Protein AF-A0A5N6K8Y6-F1 (afdb_monomer)

Nearest PDB structures (foldseek):
  5wkq-assembly1_A  TM=8.681E-01  e=1.333E+00  Shigella flexneri
  5c22-assembly4_D  TM=5.309E-01  e=1.798E-01  Escherichia coli
  5c22-assembly3_C  TM=5.153E-01  e=1.908E-01  Escherichia coli
  5nen-assembly1_B  TM=4.159E-01  e=8.827E-01  Serratia marcescens

Foldseek 3Di:
DDDDDDDDPDDDPVPDDPDPPDPDPPPPPPPPPDDADPLRVVLVVLVVVLVVLVVVLVVLVVVLVVLVVQLVVLVVCCVVPHLDDPVSVVSVVSNVVSVVVNVVSVVVNVVSVVVNVVSVVVSVVSVVVCVVVVNDDPPPPDPPDDDPPPPPPPPCVVVDDPPDDDD

Solvent-accessible surface area (backbone atoms only — not comparable to full-atom values): 10412 Å² total; per-residue (Å²): 140,80,82,79,81,83,82,78,89,71,77,56,82,87,70,59,74,77,61,91,85,58,77,77,80,75,72,73,83,74,84,72,84,71,78,75,52,74,70,55,50,51,49,51,49,45,52,51,51,47,55,50,48,54,54,50,49,54,54,47,53,55,52,46,53,54,48,52,53,52,33,52,52,38,48,51,53,34,68,77,70,37,54,65,69,74,68,13,45,51,41,51,50,51,34,57,52,42,54,52,50,48,53,52,48,52,52,52,52,52,52,52,51,52,52,46,51,57,43,48,55,51,44,52,55,48,49,55,52,33,40,78,68,69,75,44,75,86,70,75,89,55,92,66,72,75,76,75,70,74,78,77,69,69,61,60,88,80,68,67,73,101,77,83,86,79,130

Mean predicted aligned error: 16.59 Å

Secondary structure (DSSP, 8-state):
--PPP----PPPGGG-PPPTTSPP---------PPPPHHHHHHHHHHHHHHHHHHHHHHHHHHHHHHHHHHHHHHHHHHHH-S-HHHHHHHHHHHHHHHHHHHHHHHHHHHHHHHHHHHHHHHHHHHHHHHHTTSS---TT--------------GGGS--------

pLDDT: mean 75.19, std 20.74, range [34.94, 96.81]

Radius of gyration: 34.88 Å; Cα contacts (8 Å, |Δi|>4): 62; chains: 1; bounding box: 45×31×138 Å

Sequence (167 aa):
MTHPSTQSWCPSTNDIQPNPNTPFPKPPAQDVDIPLTPLQEYYNEVRAKLAYTAKAKEKIQNRGLELFTKLDVARIILGEHGDKWRDGRERARRVVVLEKLVVVHDQYFDILSKCEEELREKQEALEKTLKSRGLIVDHGASNEKPQEVRAWRLDPAVVEPVAENTG

Organism: Monilinia laxa (NCBI:txid61186)

Structur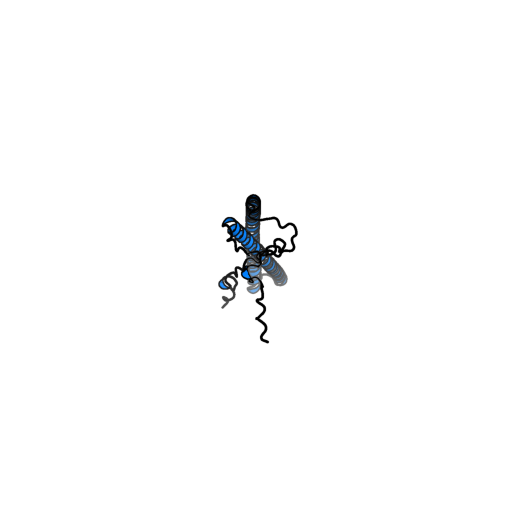e (mmCIF, N/CA/C/O backbone):
data_AF-A0A5N6K8Y6-F1
#
_entry.id   AF-A0A5N6K8Y6-F1
#
loop_
_atom_site.group_PDB
_atom_site.id
_atom_site.type_symbol
_atom_site.label_atom_id
_atom_site.label_alt_id
_atom_site.label_comp_id
_atom_site.label_asym_id
_atom_site.label_entity_id
_atom_site.label_seq_id
_atom_site.pdbx_PDB_ins_code
_atom_site.Cartn_x
_atom_site.Cartn_y
_atom_site.Cartn_z
_atom_site.occupancy
_atom_site.B_iso_or_equiv
_atom_site.auth_seq_id
_atom_site.auth_comp_id
_atom_site.auth_asym_id
_atom_site.auth_atom_id
_atom_site.pdbx_PDB_model_num
ATOM 1 N N . MET A 1 1 ? 12.094 0.100 106.908 1.00 39.25 1 MET A N 1
ATOM 2 C CA . MET A 1 1 ? 11.066 0.803 106.114 1.00 39.25 1 MET A CA 1
ATOM 3 C C . MET A 1 1 ? 11.183 0.299 104.693 1.00 39.25 1 MET A C 1
ATOM 5 O O . MET A 1 1 ? 12.228 0.487 104.087 1.00 39.25 1 MET A O 1
ATOM 9 N N . THR A 1 2 ? 10.167 -0.402 104.207 1.00 44.38 2 THR A N 1
ATOM 10 C CA . THR A 1 2 ? 10.142 -1.012 102.872 1.00 44.38 2 THR A CA 1
ATOM 11 C C . THR A 1 2 ? 8.847 -0.542 102.220 1.00 44.38 2 THR A C 1
ATOM 13 O O . THR A 1 2 ? 7.766 -0.849 102.715 1.00 44.38 2 THR A O 1
ATOM 16 N N . HIS A 1 3 ? 8.954 0.295 101.187 1.00 54.28 3 HIS A N 1
ATOM 17 C CA . HIS A 1 3 ? 7.802 0.799 100.437 1.00 54.28 3 HIS A CA 1
ATOM 18 C C . HIS A 1 3 ? 7.185 -0.334 99.596 1.00 54.28 3 HIS A C 1
ATOM 20 O O . HIS A 1 3 ? 7.946 -1.099 98.999 1.00 54.28 3 HIS A O 1
ATOM 26 N N . PRO A 1 4 ? 5.848 -0.465 99.510 1.00 56.59 4 PRO A N 1
ATOM 27 C CA . PRO A 1 4 ? 5.234 -1.380 98.557 1.00 56.59 4 PRO A CA 1
ATOM 28 C C . PRO A 1 4 ? 5.386 -0.836 97.129 1.00 56.59 4 PRO A C 1
ATOM 30 O O . PRO A 1 4 ? 5.346 0.373 96.899 1.00 56.59 4 PRO A O 1
ATOM 33 N N . SER A 1 5 ? 5.580 -1.744 96.172 1.00 51.84 5 SER A N 1
ATOM 34 C CA . SER A 1 5 ? 5.734 -1.441 94.748 1.00 51.84 5 SER A CA 1
ATOM 35 C C . SER A 1 5 ? 4.458 -0.831 94.167 1.00 51.84 5 SER A C 1
ATOM 37 O O . SER A 1 5 ? 3.385 -1.430 94.248 1.00 51.84 5 SER A O 1
ATOM 39 N N . THR A 1 6 ? 4.585 0.332 93.537 1.00 56.97 6 THR A N 1
ATOM 40 C CA . THR A 1 6 ? 3.514 1.023 92.816 1.00 56.97 6 THR A CA 1
ATOM 41 C C . THR A 1 6 ? 3.034 0.165 91.641 1.00 56.97 6 THR A C 1
ATOM 43 O O . THR A 1 6 ? 3.761 -0.039 90.671 1.00 56.97 6 THR A O 1
ATOM 46 N N . GLN A 1 7 ? 1.813 -0.360 91.728 1.00 58.97 7 GLN A N 1
ATOM 47 C CA . GLN A 1 7 ? 1.161 -1.101 90.650 1.00 58.97 7 GLN A CA 1
ATOM 48 C C . GLN A 1 7 ? 0.725 -0.107 89.560 1.00 58.97 7 GLN A C 1
ATOM 50 O O . GLN A 1 7 ? -0.130 0.745 89.800 1.00 58.97 7 GLN A O 1
ATOM 55 N N . SER A 1 8 ? 1.342 -0.170 88.377 1.00 59.06 8 SER A N 1
ATOM 56 C CA . SER A 1 8 ? 1.006 0.699 87.245 1.00 59.06 8 SER A CA 1
ATOM 57 C C . SER A 1 8 ? -0.225 0.161 86.509 1.00 59.06 8 SER A C 1
ATOM 59 O O . SER A 1 8 ? -0.210 -0.919 85.927 1.00 59.06 8 SER A O 1
ATOM 61 N N . TRP A 1 9 ? -1.315 0.924 86.550 1.00 56.22 9 TRP A N 1
ATOM 62 C CA . TRP A 1 9 ? -2.542 0.673 85.789 1.00 56.22 9 TRP A CA 1
ATOM 63 C C . TRP A 1 9 ? -2.415 1.237 84.365 1.00 56.22 9 TRP A C 1
ATOM 65 O O . TRP A 1 9 ? -3.138 2.157 83.989 1.00 56.22 9 TRP A O 1
ATOM 75 N N . CYS A 1 10 ? -1.470 0.732 83.571 1.00 60.16 10 CYS A N 1
ATOM 76 C CA . CYS A 1 10 ? -1.483 1.014 82.134 1.00 60.16 10 CYS A CA 1
ATOM 77 C C . CYS A 1 10 ? -2.389 -0.009 81.432 1.00 60.16 10 CYS A C 1
ATOM 79 O O . CYS A 1 10 ? -2.163 -1.209 81.609 1.00 60.16 10 CYS A O 1
ATOM 81 N N . PRO A 1 11 ? -3.394 0.424 80.647 1.00 63.75 11 PRO A N 1
ATOM 82 C CA . PRO A 1 11 ? -4.171 -0.495 79.826 1.00 63.75 11 PRO A CA 1
ATOM 83 C C . PRO A 1 11 ? -3.255 -1.188 78.812 1.00 63.75 11 PRO A C 1
ATOM 85 O O . PRO A 1 11 ? -2.258 -0.619 78.356 1.00 63.75 11 PRO A O 1
ATOM 88 N N . SER A 1 12 ? -3.587 -2.435 78.480 1.00 63.88 12 SER A N 1
ATOM 89 C CA . SER A 1 12 ? -2.876 -3.193 77.454 1.00 63.88 12 SER A CA 1
ATOM 90 C C . SER A 1 12 ? -2.969 -2.450 76.122 1.00 63.88 12 SER A C 1
ATOM 92 O O . SER A 1 12 ? -3.987 -1.831 75.822 1.00 63.88 12 SER A O 1
ATOM 94 N N . THR A 1 13 ? -1.948 -2.534 75.271 1.00 62.22 13 THR A N 1
ATOM 95 C CA . THR A 1 13 ? -1.999 -1.983 73.905 1.00 62.22 13 THR A CA 1
ATOM 96 C C . THR A 1 13 ? -3.174 -2.531 73.088 1.00 62.22 13 THR A C 1
ATOM 98 O O . THR A 1 13 ? -3.613 -1.880 72.146 1.00 62.22 13 THR A O 1
ATOM 101 N N . ASN A 1 14 ? -3.718 -3.687 73.482 1.00 61.97 14 ASN A N 1
ATOM 102 C CA . ASN A 1 14 ? -4.913 -4.287 72.888 1.00 61.97 14 ASN A CA 1
ATOM 103 C C . ASN A 1 14 ? -6.242 -3.676 73.384 1.00 61.97 14 ASN A C 1
ATOM 105 O O . ASN A 1 14 ? -7.266 -3.905 72.749 1.00 61.97 14 ASN A O 1
ATOM 109 N N . ASP A 1 15 ? -6.238 -2.900 74.474 1.00 60.69 15 ASP A N 1
ATOM 110 C CA . ASP A 1 15 ? -7.417 -2.184 74.999 1.00 60.69 15 ASP A CA 1
ATOM 111 C C . ASP A 1 15 ? -7.572 -0.778 74.390 1.00 60.69 15 ASP A C 1
ATOM 113 O O . ASP A 1 15 ? -8.531 -0.058 74.678 1.00 60.69 15 ASP A O 1
ATOM 117 N N . ILE A 1 16 ? -6.635 -0.361 73.532 1.00 66.88 16 ILE A N 1
ATOM 118 C CA . ILE A 1 16 ? -6.712 0.911 72.816 1.00 66.88 16 ILE A CA 1
ATOM 119 C C . ILE A 1 16 ? -7.653 0.720 71.624 1.00 66.88 16 ILE A C 1
ATOM 121 O O . ILE A 1 16 ? -7.283 0.143 70.602 1.00 66.88 16 ILE A O 1
ATOM 125 N N . GLN A 1 17 ? -8.884 1.216 71.743 1.00 70.19 17 GLN A N 1
ATOM 126 C CA . GLN A 1 17 ? -9.795 1.278 70.602 1.00 70.19 17 GLN A CA 1
ATOM 127 C C . GLN A 1 17 ? -9.190 2.165 69.497 1.00 70.19 17 GLN A C 1
ATOM 129 O O . GLN A 1 17 ? -8.639 3.229 69.804 1.00 70.19 17 GLN A O 1
ATOM 134 N N . PRO A 1 18 ? -9.284 1.770 68.212 1.00 66.88 18 PRO A N 1
ATOM 135 C CA . PRO A 1 18 ? -8.805 2.603 67.118 1.00 66.88 18 PRO A CA 1
ATOM 136 C C . PRO A 1 18 ? -9.566 3.931 67.112 1.00 66.88 18 PRO A C 1
ATOM 138 O O . PRO A 1 18 ? -10.779 3.972 67.324 1.00 66.88 18 PRO A O 1
ATOM 141 N N . ASN A 1 19 ? -8.848 5.030 66.881 1.00 65.50 19 ASN A N 1
ATOM 142 C CA . ASN A 1 19 ? -9.434 6.364 66.869 1.00 65.50 19 ASN A CA 1
ATOM 143 C C . ASN A 1 19 ? -10.534 6.434 65.781 1.00 65.50 19 ASN A C 1
ATOM 145 O O . 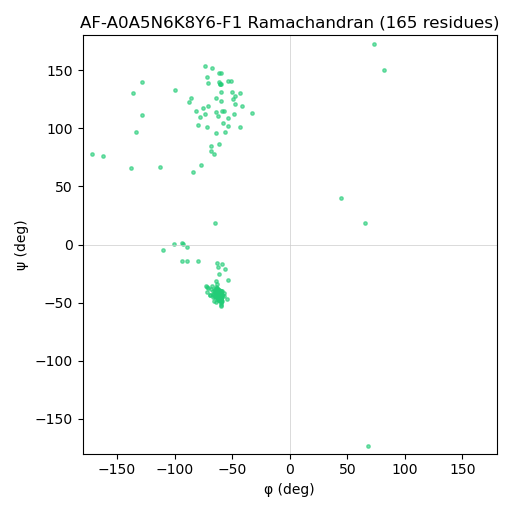ASN A 1 19 ? -10.250 6.188 64.607 1.00 65.50 19 ASN A O 1
ATOM 149 N N . PRO A 1 20 ? -11.785 6.792 66.112 1.00 64.19 20 PRO A N 1
ATOM 150 C CA . PRO A 1 20 ? -12.857 6.896 65.119 1.00 64.19 20 PRO A CA 1
ATOM 151 C C . PRO A 1 20 ? -12.593 7.984 64.062 1.00 64.19 20 PRO A C 1
ATOM 153 O O . PRO A 1 20 ? -13.211 7.968 63.002 1.00 64.19 20 PRO A O 1
ATOM 156 N N . ASN A 1 21 ? -11.649 8.898 64.320 1.00 69.00 21 ASN A N 1
ATOM 157 C CA . ASN A 1 21 ? -11.215 9.932 63.379 1.00 69.00 21 ASN A CA 1
ATOM 158 C C . ASN A 1 21 ? -9.992 9.531 62.539 1.00 69.00 21 ASN A C 1
ATOM 160 O O . ASN A 1 21 ? -9.510 10.348 61.755 1.00 69.00 21 ASN A O 1
ATOM 164 N N . THR A 1 22 ? -9.452 8.314 62.694 1.00 64.12 22 THR A N 1
ATOM 165 C CA . THR A 1 22 ? -8.413 7.838 61.770 1.00 64.12 22 THR A CA 1
ATOM 166 C C . THR A 1 22 ? -9.075 7.443 60.451 1.00 64.12 22 THR A C 1
ATOM 168 O O . THR A 1 22 ? -9.894 6.523 60.450 1.00 64.12 22 THR A O 1
ATOM 171 N N . PRO A 1 23 ? -8.757 8.103 59.321 1.00 67.69 23 PRO A N 1
ATOM 172 C CA . PRO A 1 23 ? -9.269 7.670 58.032 1.00 67.69 23 PRO A CA 1
ATOM 173 C C . PRO A 1 23 ? -8.787 6.242 57.780 1.00 67.69 23 PRO A C 1
ATOM 175 O O . PRO A 1 23 ? -7.600 5.949 57.947 1.00 67.69 23 PRO A O 1
ATOM 178 N N . PHE A 1 24 ? -9.705 5.351 57.397 1.00 67.88 24 PHE A N 1
ATOM 179 C CA . PHE A 1 24 ? -9.339 4.005 56.972 1.00 67.88 24 PHE A CA 1
ATOM 180 C C . PHE A 1 24 ? -8.228 4.109 55.919 1.00 67.88 24 PHE A C 1
ATOM 182 O O . PHE A 1 24 ? -8.363 4.915 54.988 1.00 67.88 24 PHE A O 1
ATOM 189 N N . PRO A 1 25 ? -7.131 3.340 56.044 1.00 62.34 25 PRO A N 1
ATOM 190 C CA . PRO A 1 25 ? -6.124 3.300 55.000 1.00 62.34 25 PRO A CA 1
ATOM 191 C C . PRO A 1 25 ? -6.830 2.874 53.716 1.00 62.34 25 PRO A C 1
ATOM 193 O O . PRO A 1 25 ? -7.378 1.775 53.643 1.00 62.34 25 PRO A O 1
ATOM 196 N N . LYS A 1 26 ? -6.879 3.772 52.723 1.00 62.09 26 LYS A N 1
ATOM 197 C CA . LYS A 1 26 ? -7.348 3.411 51.3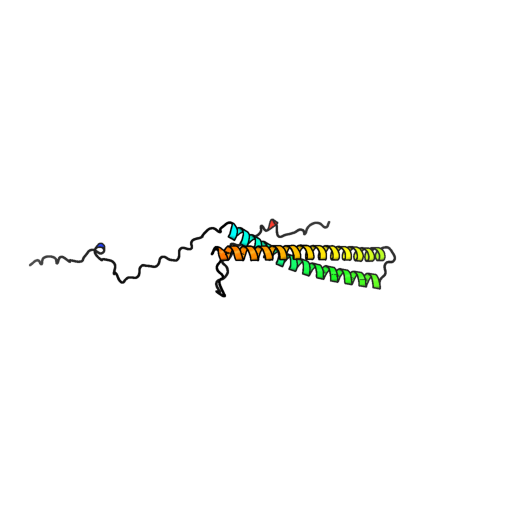87 1.00 62.09 26 LYS A CA 1
ATOM 198 C C . LYS A 1 26 ? -6.412 2.301 50.916 1.00 62.09 26 LYS A C 1
ATOM 200 O O . LYS A 1 26 ? -5.215 2.579 50.795 1.00 62.09 26 LYS A O 1
ATOM 205 N N . PRO A 1 27 ? -6.897 1.064 50.707 1.00 62.53 27 PRO A N 1
ATOM 206 C CA . PRO A 1 27 ? -6.058 0.061 50.081 1.00 62.53 27 PRO A CA 1
ATOM 207 C C . PRO A 1 27 ? -5.547 0.654 48.759 1.00 62.53 27 PRO A C 1
ATOM 209 O O . PRO A 1 27 ? -6.300 1.391 48.106 1.00 62.53 27 PRO A O 1
ATOM 212 N N . PRO A 1 28 ? -4.274 0.417 48.389 1.00 61.81 28 PRO A N 1
ATOM 213 C CA . PRO A 1 28 ? -3.791 0.825 47.077 1.00 61.81 28 PRO A CA 1
ATOM 214 C C . PRO A 1 28 ? -4.771 0.290 46.035 1.00 61.81 28 PRO A C 1
ATOM 216 O O . PRO A 1 28 ? -5.303 -0.809 46.219 1.00 61.81 28 PRO A O 1
ATOM 219 N N . ALA A 1 29 ? -5.058 1.087 45.000 1.00 60.38 29 ALA A N 1
ATOM 220 C CA . ALA A 1 29 ? -5.897 0.639 43.898 1.00 60.38 29 ALA A CA 1
ATOM 221 C C . ALA A 1 29 ? -5.360 -0.724 43.457 1.00 60.38 29 ALA A C 1
ATOM 223 O O . ALA A 1 29 ? -4.204 -0.83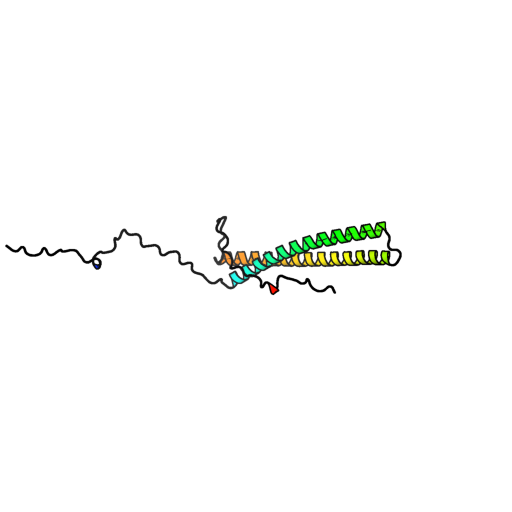3 43.053 1.00 60.38 29 ALA A O 1
ATOM 224 N N . GLN A 1 30 ? -6.145 -1.779 43.672 1.00 58.84 30 GLN A N 1
ATOM 225 C CA . GLN A 1 30 ? -5.792 -3.071 43.125 1.00 58.84 30 GLN A CA 1
ATOM 226 C C . GLN A 1 30 ? -5.844 -2.865 41.620 1.00 58.84 30 GLN A C 1
ATOM 228 O O . GLN A 1 30 ? -6.914 -2.567 41.089 1.00 58.84 30 GLN A O 1
ATOM 233 N N . ASP A 1 31 ? -4.690 -2.953 40.964 1.00 51.16 31 ASP A N 1
ATOM 234 C CA . ASP A 1 31 ? -4.616 -3.124 39.521 1.00 51.16 31 ASP A CA 1
ATOM 235 C C . ASP A 1 31 ? -5.305 -4.454 39.222 1.00 51.16 31 ASP A C 1
ATOM 237 O O . ASP A 1 31 ? -4.708 -5.531 39.254 1.00 51.16 31 ASP A O 1
ATOM 241 N N . VAL A 1 32 ? -6.625 -4.396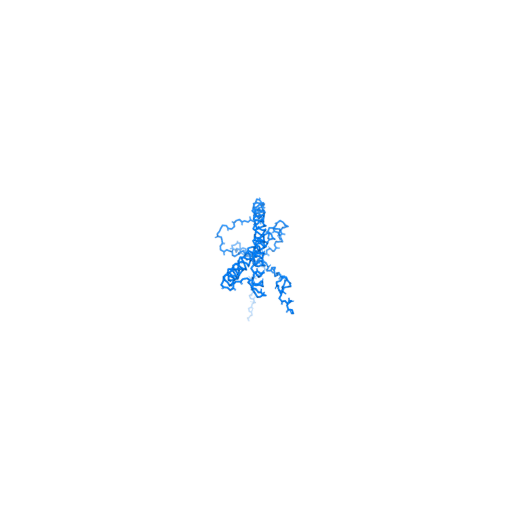 39.063 1.00 53.28 32 VAL A N 1
ATOM 242 C CA . VAL A 1 32 ? -7.406 -5.535 38.624 1.00 53.28 32 VAL A CA 1
ATOM 243 C C . VAL A 1 32 ? -7.051 -5.698 37.154 1.00 53.28 32 VAL A C 1
ATOM 245 O O . VAL A 1 32 ? -7.535 -4.945 36.310 1.00 53.28 32 VAL A O 1
ATOM 248 N N . ASP A 1 33 ? -6.182 -6.663 36.857 1.00 58.38 33 ASP A N 1
ATOM 249 C CA . ASP A 1 33 ? -5.948 -7.169 35.503 1.00 58.38 33 ASP A CA 1
ATOM 250 C C . ASP A 1 33 ? -7.249 -7.853 35.039 1.00 58.38 33 ASP A C 1
ATOM 252 O O . ASP A 1 33 ? -7.425 -9.070 35.126 1.00 58.38 33 ASP A O 1
ATOM 256 N N . ILE A 1 34 ? -8.233 -7.046 34.633 1.00 65.12 34 ILE A N 1
ATOM 257 C CA . ILE A 1 34 ? -9.492 -7.535 34.077 1.00 65.12 34 ILE A CA 1
ATOM 258 C C . ILE A 1 34 ? -9.159 -8.103 32.693 1.00 65.12 34 ILE A C 1
ATOM 260 O O . ILE A 1 34 ? -8.685 -7.354 31.833 1.00 65.12 34 ILE A O 1
ATOM 264 N N . PRO A 1 35 ? -9.394 -9.404 32.447 1.00 72.19 35 PRO A N 1
ATOM 265 C CA . PRO A 1 35 ? -9.156 -9.976 31.134 1.00 72.19 35 PRO A CA 1
ATOM 266 C C . PRO A 1 35 ? -10.051 -9.286 30.104 1.00 72.19 35 PRO A C 1
ATOM 268 O O . PRO A 1 35 ? -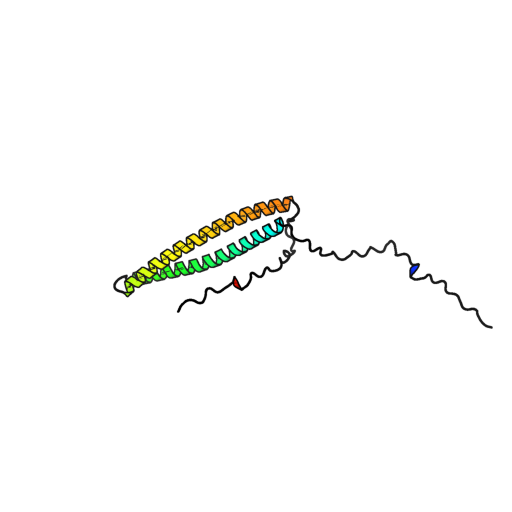11.222 -8.994 30.364 1.00 72.19 35 PRO A O 1
ATOM 271 N N . LEU A 1 36 ? -9.488 -9.025 28.925 1.00 75.75 36 LEU A N 1
ATOM 272 C CA . LEU A 1 36 ? -10.221 -8.422 27.820 1.00 75.75 36 LEU A CA 1
ATOM 273 C C . LEU A 1 36 ? -11.405 -9.313 27.440 1.00 75.75 36 LEU A C 1
ATOM 275 O O . LEU A 1 36 ? -11.304 -10.536 27.356 1.00 75.75 36 LEU A O 1
ATOM 279 N N . THR A 1 37 ? -12.548 -8.687 27.183 1.00 81.69 37 THR A N 1
ATOM 280 C CA . THR A 1 37 ? -13.674 -9.392 26.569 1.00 81.69 37 THR A CA 1
ATOM 281 C C . THR A 1 37 ? -13.316 -9.771 25.125 1.00 81.69 37 THR A C 1
ATOM 283 O O . THR A 1 37 ? -12.601 -9.007 24.469 1.00 81.69 37 THR A O 1
ATOM 286 N N . PRO A 1 38 ? -13.876 -10.857 24.556 1.00 86.75 38 PRO A N 1
ATOM 287 C CA . PRO A 1 38 ? -13.609 -11.241 23.163 1.00 86.75 38 PRO A CA 1
ATOM 288 C C . PRO A 1 38 ? -13.866 -10.113 22.149 1.00 86.75 38 PRO A C 1
ATOM 290 O O . PRO A 1 38 ? -13.208 -10.007 21.118 1.00 86.75 38 PRO A O 1
ATOM 293 N N . LEU A 1 39 ? -14.816 -9.221 22.454 1.00 83.50 39 LEU A N 1
ATOM 294 C CA . LEU A 1 39 ? -15.119 -8.057 21.622 1.00 83.50 39 LEU A CA 1
ATOM 295 C C . LEU A 1 39 ? -14.009 -6.990 21.677 1.00 83.50 39 LEU A C 1
ATOM 297 O O . LEU A 1 39 ? -13.715 -6.365 20.660 1.00 83.50 39 LEU A O 1
ATOM 301 N N . GLN A 1 40 ? -13.387 -6.785 22.843 1.00 82.00 40 GLN A N 1
ATOM 302 C CA . GLN A 1 40 ? -12.233 -5.892 22.989 1.00 82.00 40 GLN A CA 1
ATOM 303 C C . GLN A 1 40 ? -10.972 -6.494 22.353 1.00 82.00 40 GLN A C 1
ATOM 305 O O . GLN A 1 40 ? -10.198 -5.762 21.740 1.00 82.00 40 GLN A O 1
ATOM 310 N N . GLU A 1 41 ? -10.781 -7.814 22.443 1.00 85.44 41 GLU A N 1
ATOM 311 C CA . GLU A 1 41 ? -9.699 -8.516 21.738 1.00 85.44 41 GLU A CA 1
ATOM 312 C C . GLU A 1 41 ? -9.816 -8.326 20.223 1.00 85.44 41 GLU A C 1
ATOM 314 O O . GLU A 1 41 ? -8.861 -7.887 19.581 1.00 85.44 41 GLU A O 1
ATOM 319 N N . TYR A 1 42 ? -11.009 -8.544 19.664 1.00 86.12 42 TYR A N 1
ATOM 320 C CA . TYR A 1 42 ? -11.264 -8.336 18.239 1.00 86.12 42 TYR A CA 1
ATOM 321 C C . TYR A 1 42 ? -11.075 -6.871 17.811 1.00 86.12 42 TYR A C 1
ATOM 323 O O . TYR A 1 42 ? -10.496 -6.590 16.763 1.00 86.12 42 TYR A O 1
ATOM 331 N N . TYR A 1 43 ? -11.494 -5.909 18.637 1.00 84.81 43 TYR A N 1
ATOM 332 C CA . TYR A 1 43 ? -11.236 -4.490 18.378 1.00 84.81 43 TYR A CA 1
ATOM 333 C C . TYR A 1 43 ? -9.738 -4.158 18.343 1.00 84.81 43 TYR A C 1
ATOM 335 O O . TYR A 1 43 ? -9.278 -3.449 17.443 1.00 84.81 43 TYR A O 1
ATOM 343 N N . ASN A 1 44 ? -8.957 -4.708 19.274 1.00 84.12 44 ASN A N 1
ATOM 344 C CA . ASN A 1 44 ? -7.504 -4.551 19.279 1.00 84.12 44 ASN A CA 1
ATOM 345 C C . ASN A 1 44 ? -6.853 -5.209 18.055 1.00 84.12 44 ASN A C 1
ATOM 347 O O . ASN A 1 44 ? -5.939 -4.629 17.469 1.00 84.12 44 ASN A O 1
ATOM 351 N N . GLU A 1 45 ? -7.348 -6.370 17.623 1.00 88.25 45 GLU A N 1
ATOM 352 C CA . GLU A 1 45 ? -6.893 -7.041 16.404 1.00 88.25 45 GLU A CA 1
ATOM 353 C C . GLU A 1 45 ? -7.131 -6.175 15.157 1.00 88.25 45 GLU A C 1
ATOM 355 O O . GLU A 1 45 ? -6.223 -5.987 14.344 1.00 88.25 45 GLU A O 1
ATOM 360 N N . VAL A 1 46 ? -8.325 -5.587 15.017 1.00 87.75 46 VAL A N 1
ATOM 361 C CA . VAL A 1 46 ? -8.651 -4.674 13.908 1.00 87.75 46 VAL A CA 1
ATOM 362 C C . VAL A 1 46 ? -7.734 -3.448 13.924 1.00 87.75 46 VAL A C 1
ATOM 364 O O . VAL A 1 46 ? -7.184 -3.082 12.883 1.00 87.75 46 VAL A O 1
ATOM 367 N N . ARG A 1 47 ? -7.483 -2.852 15.097 1.00 87.75 47 ARG A N 1
ATOM 368 C CA . ARG A 1 47 ? -6.527 -1.737 15.232 1.00 87.75 47 ARG A CA 1
ATOM 369 C C . ARG A 1 47 ? -5.103 -2.137 14.850 1.00 87.75 47 ARG A C 1
ATOM 371 O O . ARG A 1 47 ? -4.417 -1.369 14.175 1.00 87.75 47 ARG A O 1
ATOM 378 N N . ALA A 1 48 ? -4.655 -3.328 15.243 1.00 87.56 48 ALA A N 1
ATOM 379 C CA . ALA A 1 48 ? -3.338 -3.840 14.874 1.00 87.56 48 ALA A CA 1
ATOM 380 C C . ALA A 1 48 ? -3.220 -4.052 13.355 1.00 87.56 48 ALA A C 1
ATOM 382 O O . ALA A 1 48 ? -2.223 -3.651 12.751 1.00 87.56 48 ALA A O 1
ATOM 383 N N . LYS A 1 49 ? -4.260 -4.605 12.718 1.00 90.31 49 LYS A N 1
ATOM 384 C CA . LYS A 1 49 ? -4.341 -4.766 11.256 1.00 90.31 49 LYS A CA 1
ATOM 385 C C . LYS A 1 49 ? -4.323 -3.425 10.521 1.00 90.31 49 LYS A C 1
ATOM 387 O O . LYS A 1 49 ? -3.639 -3.305 9.505 1.00 90.31 49 LYS A O 1
ATOM 392 N N . LEU A 1 50 ? -4.995 -2.400 11.044 1.00 89.81 50 LEU A N 1
ATOM 393 C CA . LEU A 1 50 ? -4.927 -1.039 10.498 1.00 89.81 50 LEU A CA 1
ATOM 394 C C . LEU A 1 50 ? -3.519 -0.447 10.604 1.00 89.81 50 LEU A C 1
ATOM 396 O O . LEU A 1 50 ? -2.998 0.072 9.620 1.00 89.81 50 LEU A O 1
ATOM 400 N N . ALA A 1 51 ? -2.864 -0.590 11.758 1.00 89.25 51 ALA A N 1
ATOM 401 C CA . ALA A 1 51 ? -1.487 -0.131 11.939 1.00 89.25 51 ALA A CA 1
ATOM 402 C C . ALA A 1 51 ? -0.505 -0.850 10.995 1.00 89.25 51 ALA A C 1
ATOM 404 O O . ALA A 1 51 ? 0.403 -0.225 10.444 1.00 89.25 51 ALA A O 1
ATOM 405 N N . TYR A 1 52 ? -0.696 -2.155 10.777 1.00 90.88 52 TYR A N 1
ATOM 406 C CA . TYR A 1 52 ? 0.064 -2.918 9.788 1.00 90.88 52 TYR A CA 1
ATOM 407 C C . TYR A 1 52 ? -0.180 -2.398 8.366 1.00 90.88 52 TYR A C 1
ATOM 409 O O . TYR A 1 52 ? 0.777 -2.152 7.635 1.00 90.88 52 TYR A O 1
ATOM 417 N N . THR A 1 53 ? -1.443 -2.177 7.995 1.00 89.94 53 THR A N 1
ATOM 418 C CA . THR A 1 53 ? -1.831 -1.703 6.658 1.00 89.94 53 THR A CA 1
ATOM 419 C C . THR A 1 53 ? -1.242 -0.323 6.362 1.00 89.94 53 THR A C 1
ATOM 421 O O . THR A 1 53 ? -0.694 -0.117 5.282 1.00 89.94 53 THR A O 1
ATOM 424 N N . ALA A 1 54 ? -1.250 0.589 7.340 1.00 89.44 54 ALA A N 1
ATOM 425 C CA . ALA A 1 54 ? -0.623 1.905 7.217 1.00 89.44 54 ALA A CA 1
ATOM 426 C C . ALA A 1 54 ? 0.891 1.802 6.947 1.00 89.44 54 ALA A C 1
ATOM 428 O O . ALA A 1 54 ? 1.398 2.411 6.004 1.00 89.44 54 ALA A O 1
ATOM 429 N N . LYS A 1 55 ? 1.611 0.965 7.710 1.00 92.00 55 LYS A N 1
ATOM 430 C CA . LYS A 1 55 ? 3.050 0.716 7.492 1.00 92.00 55 LYS A CA 1
ATOM 431 C C . LYS A 1 55 ? 3.329 0.051 6.142 1.00 92.00 55 LYS A C 1
ATOM 433 O O . LYS A 1 55 ? 4.312 0.374 5.479 1.00 92.00 55 LYS A O 1
ATOM 438 N N . ALA A 1 56 ? 2.488 -0.897 5.732 1.00 90.50 56 ALA A N 1
ATOM 439 C CA . ALA A 1 56 ? 2.621 -1.575 4.447 1.00 90.50 56 ALA A CA 1
ATOM 440 C C . ALA A 1 56 ? 2.433 -0.595 3.280 1.00 90.50 56 ALA A C 1
ATOM 442 O O . ALA A 1 56 ? 3.226 -0.612 2.340 1.00 90.50 56 ALA A O 1
ATOM 443 N N . LYS A 1 57 ? 1.445 0.305 3.373 1.00 89.81 57 LYS A N 1
ATOM 444 C CA . LYS A 1 57 ? 1.220 1.375 2.395 1.00 89.81 57 LYS A CA 1
ATOM 445 C C . LYS A 1 57 ? 2.417 2.303 2.260 1.00 89.81 57 LYS A C 1
ATOM 447 O O . LYS A 1 57 ? 2.824 2.569 1.136 1.00 89.81 57 LYS A O 1
ATOM 452 N N . GLU A 1 58 ? 3.007 2.739 3.369 1.00 91.38 58 GLU A N 1
ATOM 453 C CA . GLU A 1 58 ? 4.209 3.582 3.348 1.00 91.38 58 GLU A CA 1
ATOM 454 C C . GLU A 1 58 ? 5.371 2.885 2.618 1.00 91.38 58 GLU A C 1
ATOM 456 O O . GLU A 1 58 ? 5.973 3.446 1.700 1.00 91.38 58 GLU A O 1
ATOM 461 N N . LYS A 1 59 ? 5.644 1.615 2.955 1.00 91.12 59 LYS A N 1
ATOM 462 C CA . LYS A 1 59 ? 6.679 0.815 2.276 1.00 91.12 59 LYS A CA 1
ATOM 463 C C . LYS A 1 59 ? 6.411 0.675 0.778 1.00 91.12 59 LYS A C 1
ATOM 465 O O . LYS A 1 59 ? 7.332 0.784 -0.031 1.00 91.12 59 LYS A O 1
ATOM 470 N N . ILE A 1 60 ? 5.160 0.413 0.409 1.00 90.56 60 ILE A N 1
ATOM 471 C CA . ILE A 1 60 ? 4.752 0.270 -0.987 1.00 90.56 60 ILE A CA 1
ATOM 472 C C . ILE A 1 60 ? 4.918 1.600 -1.703 1.00 90.56 60 ILE A C 1
ATOM 474 O O . ILE A 1 60 ? 5.587 1.623 -2.726 1.00 90.56 60 ILE A O 1
ATOM 478 N N . GLN A 1 61 ? 4.438 2.709 -1.153 1.00 89.94 61 GLN A N 1
ATOM 479 C CA . GLN A 1 61 ? 4.592 4.030 -1.754 1.00 89.94 61 GLN A CA 1
ATOM 480 C C . GLN A 1 61 ? 6.064 4.363 -2.040 1.00 89.94 61 GLN A C 1
ATOM 482 O O . GLN A 1 61 ? 6.395 4.734 -3.166 1.00 89.94 61 GLN A O 1
ATOM 487 N N . ASN A 1 62 ? 6.961 4.126 -1.078 1.00 91.56 62 ASN A N 1
ATOM 488 C CA . ASN A 1 62 ? 8.400 4.336 -1.264 1.00 91.56 62 ASN A CA 1
ATOM 489 C C . ASN A 1 62 ? 8.966 3.470 -2.401 1.00 91.56 62 ASN A C 1
ATOM 491 O O . ASN A 1 62 ? 9.636 3.973 -3.302 1.00 91.56 62 ASN A O 1
ATOM 495 N N . ARG A 1 63 ? 8.627 2.175 -2.423 1.00 90.81 63 ARG A N 1
ATOM 496 C CA . ARG A 1 63 ? 9.044 1.264 -3.501 1.00 90.81 63 ARG A CA 1
ATOM 497 C C . ARG A 1 63 ? 8.449 1.642 -4.861 1.00 90.81 63 ARG A C 1
ATOM 499 O O . ARG A 1 63 ? 9.082 1.409 -5.887 1.00 90.81 63 ARG A O 1
ATOM 506 N N . GLY A 1 64 ? 7.252 2.222 -4.874 1.00 91.25 64 GLY A N 1
ATOM 507 C CA . GLY A 1 64 ? 6.593 2.731 -6.074 1.00 91.25 64 GLY A CA 1
ATOM 508 C C . GLY A 1 64 ? 7.384 3.878 -6.680 1.00 91.25 64 GLY A C 1
ATOM 509 O O . GLY A 1 64 ? 7.733 3.824 -7.854 1.00 91.25 64 GLY A O 1
ATOM 510 N N . LEU A 1 65 ? 7.771 4.861 -5.862 1.00 93.00 65 LEU A N 1
ATOM 511 C CA . LEU A 1 65 ? 8.618 5.979 -6.292 1.00 93.00 65 LEU A CA 1
ATOM 512 C C . LEU A 1 65 ? 9.953 5.496 -6.883 1.00 93.00 65 LEU A C 1
ATOM 514 O O . LEU A 1 65 ? 10.392 5.983 -7.928 1.00 93.00 65 LEU A O 1
ATOM 518 N N . GLU A 1 66 ? 10.581 4.491 -6.271 1.00 94.62 66 GLU A N 1
ATOM 519 C CA . GLU A 1 66 ? 11.786 3.870 -6.831 1.00 94.62 66 GLU A CA 1
ATOM 520 C C . GLU A 1 66 ? 11.537 3.181 -8.181 1.00 94.62 66 GLU A C 1
ATOM 522 O O . GLU A 1 66 ? 12.399 3.199 -9.060 1.00 94.62 66 GLU A O 1
ATOM 527 N N . LEU A 1 67 ? 10.383 2.534 -8.361 1.00 94.44 67 LEU A N 1
ATOM 528 C CA . LEU A 1 67 ? 10.026 1.890 -9.625 1.00 94.44 67 LEU A CA 1
ATOM 529 C C . LEU A 1 67 ? 9.750 2.923 -10.720 1.00 94.44 67 LEU A C 1
ATOM 531 O O . LEU A 1 67 ? 10.264 2.761 -11.827 1.00 94.44 67 LEU A O 1
ATOM 535 N N . PHE A 1 68 ? 9.016 3.993 -10.407 1.00 94.00 68 PHE A N 1
ATOM 536 C CA . PHE A 1 68 ? 8.754 5.097 -11.332 1.00 94.00 68 PHE A CA 1
ATOM 537 C C . PHE A 1 68 ? 10.050 5.765 -11.790 1.00 94.00 68 PHE A C 1
ATOM 539 O O . PHE A 1 68 ? 10.294 5.876 -12.988 1.00 94.00 68 PHE A O 1
ATOM 546 N N . THR A 1 69 ? 10.940 6.106 -10.856 1.00 95.81 69 THR A N 1
ATOM 547 C CA . THR A 1 69 ? 12.245 6.698 -11.198 1.00 95.81 69 THR A CA 1
ATOM 548 C C . THR A 1 69 ? 13.098 5.760 -12.057 1.00 95.81 69 THR A C 1
ATOM 550 O O . THR A 1 69 ? 13.686 6.192 -13.048 1.00 95.81 69 THR A O 1
ATOM 553 N N . LYS A 1 70 ? 13.132 4.454 -11.751 1.00 95.56 70 LYS A N 1
ATOM 554 C CA . LYS A 1 70 ? 13.821 3.451 -12.587 1.00 95.56 70 LYS A CA 1
ATOM 555 C C . LYS A 1 70 ? 13.214 3.345 -13.987 1.00 95.56 70 LYS A C 1
ATOM 557 O O . LYS A 1 70 ? 13.964 3.166 -14.948 1.00 95.56 70 LYS A O 1
ATOM 562 N N . LEU A 1 71 ? 11.890 3.423 -14.106 1.00 96.69 71 LEU A N 1
ATOM 563 C CA . LEU A 1 71 ? 11.187 3.395 -15.386 1.00 96.69 71 LEU A CA 1
ATOM 564 C C . LEU A 1 71 ? 11.505 4.638 -16.222 1.00 96.69 71 LEU A C 1
ATOM 566 O O . LEU A 1 71 ? 11.833 4.499 -17.400 1.00 96.69 71 LEU A O 1
ATOM 570 N N . ASP A 1 72 ? 11.482 5.823 -15.617 1.00 96.50 72 ASP A N 1
ATOM 571 C CA . ASP A 1 72 ? 11.806 7.077 -16.300 1.00 96.50 72 ASP 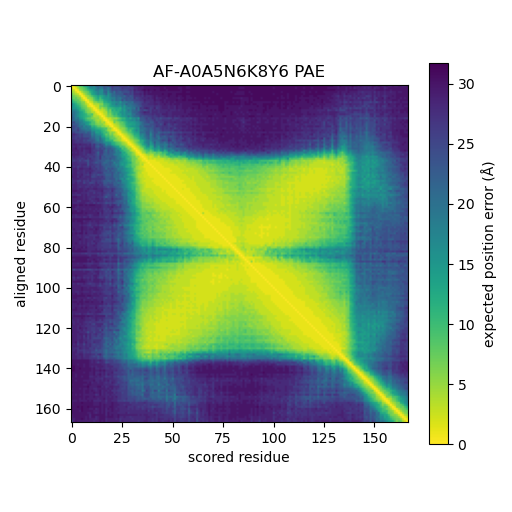A CA 1
ATOM 572 C C . ASP A 1 72 ? 13.247 7.080 -16.810 1.00 96.50 72 ASP A C 1
ATOM 574 O O . ASP A 1 72 ? 13.491 7.357 -17.985 1.00 96.50 72 ASP A O 1
ATOM 578 N N . VAL A 1 73 ? 14.201 6.656 -15.977 1.00 96.62 73 VAL A N 1
ATOM 579 C CA . VAL A 1 73 ? 15.600 6.493 -16.398 1.00 96.62 73 VAL A CA 1
ATOM 580 C C . VAL A 1 73 ? 15.711 5.492 -17.551 1.00 96.62 73 VAL A C 1
ATOM 582 O O . VAL A 1 73 ? 16.397 5.757 -18.536 1.00 96.62 73 VAL A O 1
ATOM 585 N N . ALA A 1 74 ? 15.017 4.352 -17.480 1.00 94.62 74 ALA A N 1
ATOM 586 C CA . ALA A 1 74 ? 15.044 3.360 -18.553 1.00 94.62 74 ALA A CA 1
ATOM 587 C C . ALA A 1 74 ? 14.466 3.903 -19.873 1.00 94.62 74 ALA A C 1
ATOM 589 O O . ALA A 1 74 ? 15.003 3.597 -20.940 1.00 94.62 74 ALA A O 1
ATOM 590 N N . ARG A 1 75 ? 13.416 4.733 -19.811 1.00 95.38 75 ARG A N 1
ATOM 591 C CA . ARG A 1 75 ? 12.826 5.410 -20.977 1.00 95.38 75 ARG A CA 1
ATOM 592 C C . ARG A 1 75 ? 13.782 6.427 -21.593 1.00 95.38 75 ARG A C 1
ATOM 594 O O . ARG A 1 75 ? 13.933 6.427 -22.813 1.00 95.38 75 ARG A O 1
ATOM 601 N N . ILE A 1 76 ? 14.462 7.231 -20.773 1.00 95.69 76 ILE A N 1
ATOM 602 C CA . ILE A 1 76 ? 15.475 8.194 -21.235 1.00 95.69 76 ILE A CA 1
ATOM 603 C C . ILE A 1 76 ? 16.605 7.462 -21.965 1.00 95.69 76 ILE A C 1
ATOM 605 O O . ILE A 1 76 ? 16.866 7.748 -23.129 1.00 95.69 76 ILE A O 1
ATOM 609 N N . ILE A 1 77 ? 17.202 6.443 -21.335 1.00 93.06 77 ILE A N 1
ATOM 610 C CA . ILE A 1 77 ? 18.311 5.666 -21.920 1.00 93.06 77 ILE A CA 1
ATOM 611 C C . ILE A 1 77 ? 17.885 4.999 -23.238 1.00 93.06 77 ILE A C 1
ATOM 613 O O . ILE A 1 77 ? 18.665 4.940 -24.193 1.00 93.06 77 ILE A O 1
ATOM 617 N N . LEU A 1 78 ? 16.658 4.469 -23.308 1.00 93.88 78 LEU A N 1
ATOM 618 C CA . LEU A 1 78 ? 16.129 3.889 -24.542 1.00 93.88 78 LEU A CA 1
ATOM 619 C C . LEU A 1 78 ? 15.957 4.950 -25.639 1.00 93.88 78 LEU A C 1
ATOM 621 O O . LEU A 1 78 ? 16.281 4.672 -26.792 1.00 93.88 78 LEU A O 1
ATOM 625 N N . GLY A 1 79 ? 15.488 6.149 -25.289 1.00 92.94 79 GLY A N 1
ATOM 626 C CA . GLY A 1 79 ? 15.366 7.275 -26.215 1.00 92.94 79 GLY A CA 1
ATOM 627 C C . GLY A 1 79 ? 16.717 7.771 -26.738 1.00 92.94 79 GLY A C 1
ATOM 628 O O . GLY A 1 79 ? 16.857 8.011 -27.933 1.00 92.94 79 GLY A O 1
ATOM 629 N N . GLU A 1 80 ? 17.725 7.866 -25.869 1.00 93.88 80 GLU A N 1
ATOM 630 C CA . GLU A 1 80 ? 19.063 8.367 -26.213 1.00 93.88 80 GLU A CA 1
ATOM 631 C C . GLU A 1 80 ? 19.866 7.385 -27.069 1.00 93.88 80 GLU A C 1
ATOM 633 O O . GLU A 1 80 ? 20.558 7.780 -28.008 1.00 93.88 80 GLU A O 1
ATOM 638 N N . HIS A 1 81 ? 19.788 6.092 -26.760 1.00 91.19 81 HIS A N 1
ATOM 639 C CA . HIS A 1 81 ? 20.652 5.092 -27.383 1.00 91.19 81 HIS A CA 1
ATOM 640 C C . HIS A 1 81 ? 19.929 4.141 -28.345 1.00 91.19 81 HIS A C 1
ATOM 642 O O . HIS A 1 81 ? 20.576 3.303 -28.984 1.00 91.19 81 HIS A O 1
ATOM 648 N N . GLY A 1 82 ? 18.604 4.240 -28.444 1.00 86.62 82 GLY A N 1
ATOM 649 C CA . GLY A 1 82 ? 17.771 3.455 -29.345 1.00 86.62 82 GLY A CA 1
ATOM 650 C C . GLY A 1 82 ? 17.591 1.986 -28.951 1.00 86.62 82 GLY A C 1
ATOM 651 O O . GLY A 1 82 ? 18.231 1.435 -28.048 1.00 86.62 82 GLY A O 1
ATOM 652 N N . ASP A 1 83 ? 16.711 1.326 -29.694 1.00 90.31 83 ASP A N 1
ATOM 653 C CA . ASP A 1 83 ? 16.259 -0.057 -29.511 1.00 90.31 83 ASP A CA 1
ATOM 654 C C . ASP A 1 83 ? 16.950 -1.062 -30.456 1.00 90.31 83 ASP A C 1
ATOM 656 O O . ASP A 1 83 ? 16.694 -2.268 -30.411 1.00 90.31 83 ASP A O 1
ATOM 660 N N . LYS A 1 84 ? 17.864 -0.580 -31.303 1.00 87.56 84 LYS A N 1
ATOM 661 C CA . LYS A 1 84 ? 18.555 -1.399 -32.301 1.00 87.56 84 LYS A CA 1
ATOM 662 C C . LYS A 1 84 ? 19.603 -2.312 -31.663 1.00 87.56 84 LYS A C 1
ATOM 664 O O . LYS A 1 84 ? 20.201 -1.998 -30.636 1.00 87.56 84 LYS A O 1
ATOM 669 N N . TRP A 1 85 ? 19.878 -3.422 -32.348 1.00 89.94 85 TRP A N 1
ATOM 670 C CA . TRP A 1 85 ? 20.853 -4.443 -31.946 1.00 89.94 85 TRP A CA 1
ATOM 671 C C . TRP A 1 85 ? 20.446 -5.219 -30.686 1.00 89.94 85 TRP A C 1
ATOM 673 O O . TRP A 1 85 ? 19.302 -5.166 -30.232 1.00 89.94 85 TRP A O 1
ATOM 683 N N . ARG A 1 86 ? 21.346 -6.067 -30.180 1.00 87.50 86 ARG A N 1
ATOM 684 C CA . ARG A 1 86 ? 21.080 -6.891 -28.992 1.00 87.50 86 ARG A CA 1
ATOM 685 C C . ARG A 1 86 ? 20.795 -6.008 -27.772 1.00 87.50 86 ARG A C 1
ATOM 687 O O . ARG A 1 86 ? 19.778 -6.211 -27.118 1.00 87.50 86 ARG A O 1
ATOM 694 N N . ASP A 1 87 ? 21.634 -5.006 -27.544 1.00 88.38 87 ASP A N 1
ATOM 695 C CA . ASP A 1 87 ? 21.569 -4.175 -26.340 1.00 88.38 87 ASP A CA 1
ATOM 696 C C . ASP A 1 87 ? 20.366 -3.224 -26.354 1.00 88.38 87 ASP A C 1
ATOM 698 O O . ASP A 1 87 ? 19.716 -3.029 -25.329 1.00 88.38 87 ASP A O 1
ATOM 702 N N . GLY A 1 88 ? 19.991 -2.696 -27.524 1.00 90.00 88 GLY A N 1
ATOM 703 C CA . GLY A 1 88 ? 18.780 -1.890 -27.663 1.00 90.00 88 GLY A CA 1
ATOM 704 C C . GLY A 1 88 ? 17.500 -2.685 -27.390 1.00 90.00 88 GLY A C 1
ATOM 705 O O . GLY A 1 88 ? 16.621 -2.200 -26.676 1.00 90.00 88 GLY A O 1
ATOM 706 N N . ARG A 1 89 ? 17.420 -3.941 -27.856 1.00 92.38 89 ARG A N 1
ATOM 707 C CA . ARG A 1 89 ? 16.286 -4.824 -27.535 1.00 92.38 89 ARG A CA 1
ATOM 708 C C . ARG A 1 89 ? 16.201 -5.135 -26.047 1.00 92.38 89 ARG A C 1
ATOM 710 O O . ARG A 1 89 ? 15.097 -5.211 -25.511 1.00 92.38 89 ARG A O 1
ATOM 717 N N . GLU A 1 90 ? 17.338 -5.294 -25.379 1.00 93.06 90 GLU A N 1
ATOM 718 C CA . GLU A 1 90 ? 17.360 -5.536 -23.937 1.00 93.06 90 GLU A CA 1
ATOM 719 C C . GLU A 1 90 ? 16.906 -4.302 -23.144 1.00 93.06 90 GLU A C 1
ATOM 721 O O . GLU A 1 90 ? 16.112 -4.423 -22.211 1.00 93.06 90 GLU A O 1
ATOM 726 N N . ARG A 1 91 ? 17.287 -3.091 -23.574 1.00 92.00 91 ARG A N 1
ATOM 727 C CA . ARG A 1 91 ? 16.747 -1.843 -23.007 1.00 92.00 91 ARG A CA 1
ATOM 728 C C . ARG A 1 91 ? 15.234 -1.730 -23.180 1.00 92.00 91 ARG A C 1
ATOM 730 O O . ARG A 1 91 ? 14.540 -1.416 -22.216 1.00 92.00 91 ARG A O 1
ATOM 737 N N . ALA A 1 92 ? 14.717 -2.035 -24.371 1.00 93.50 92 ALA A N 1
ATOM 738 C CA . ALA A 1 92 ? 13.278 -2.010 -24.633 1.00 93.50 92 ALA A CA 1
ATOM 739 C C . ALA A 1 92 ? 12.522 -3.016 -23.749 1.00 93.50 92 ALA A C 1
ATOM 741 O O . ALA A 1 92 ? 11.503 -2.682 -23.147 1.00 93.50 92 ALA A O 1
ATOM 742 N N . ARG A 1 93 ? 13.058 -4.234 -23.590 1.00 94.25 93 ARG A N 1
ATOM 743 C CA . ARG A 1 93 ? 12.504 -5.237 -22.666 1.00 94.25 93 ARG A CA 1
ATOM 744 C C . ARG A 1 93 ? 12.488 -4.747 -21.227 1.00 94.25 93 ARG A C 1
ATOM 746 O O . ARG A 1 93 ? 11.485 -4.934 -20.544 1.00 94.25 93 ARG A O 1
ATOM 753 N N . ARG A 1 94 ? 13.565 -4.103 -20.774 1.00 94.88 94 ARG A N 1
ATOM 754 C CA . ARG A 1 94 ? 13.647 -3.550 -19.420 1.00 94.88 94 ARG A CA 1
ATOM 755 C C . ARG A 1 94 ? 12.550 -2.518 -19.159 1.00 94.88 94 ARG A C 1
ATOM 757 O O . ARG A 1 94 ? 11.941 -2.573 -18.095 1.00 94.88 94 ARG A O 1
ATOM 764 N N . VAL A 1 95 ? 12.259 -1.638 -20.121 1.00 95.88 95 VAL A N 1
ATOM 765 C CA . VAL A 1 95 ? 11.134 -0.688 -20.027 1.00 95.88 95 VAL A CA 1
ATOM 766 C C . VAL A 1 95 ? 9.810 -1.438 -19.876 1.00 95.88 95 VAL A C 1
ATOM 768 O O . VAL A 1 95 ? 9.097 -1.198 -18.909 1.00 95.88 95 VAL A O 1
ATOM 771 N N . VAL A 1 96 ? 9.527 -2.419 -20.739 1.00 96.69 96 VAL A N 1
ATOM 772 C CA . VAL A 1 96 ? 8.278 -3.205 -20.677 1.00 96.69 96 VAL A CA 1
ATOM 773 C C . VAL A 1 96 ? 8.120 -3.943 -19.342 1.00 96.69 96 VAL A C 1
ATOM 775 O O . VAL A 1 96 ? 7.022 -4.018 -18.792 1.00 96.69 96 VAL A O 1
ATOM 778 N N . VAL A 1 97 ? 9.202 -4.511 -18.804 1.00 96.81 97 VAL A N 1
ATOM 779 C CA . VAL A 1 97 ? 9.174 -5.179 -17.494 1.00 96.81 97 VAL A CA 1
ATOM 780 C C . VAL A 1 97 ? 8.880 -4.176 -16.381 1.00 96.81 97 VAL A C 1
ATOM 782 O O . VAL A 1 97 ? 8.044 -4.456 -15.526 1.00 96.81 97 VAL A O 1
ATOM 785 N N . LEU A 1 98 ? 9.525 -3.007 -16.397 1.00 96.31 98 LEU A N 1
ATOM 786 C CA . LEU A 1 98 ? 9.294 -1.960 -15.402 1.00 96.31 98 LEU A CA 1
ATOM 787 C C . LEU A 1 98 ? 7.864 -1.408 -15.471 1.00 96.31 98 LEU A C 1
ATOM 789 O O . LEU A 1 98 ? 7.246 -1.233 -14.428 1.00 96.31 98 LEU A O 1
ATOM 793 N N . GLU A 1 99 ? 7.298 -1.227 -16.665 1.00 95.50 99 GLU A N 1
ATOM 794 C CA . GLU A 1 99 ? 5.895 -0.823 -16.838 1.00 95.50 99 GLU A CA 1
ATOM 795 C C . GLU A 1 99 ? 4.931 -1.844 -16.230 1.00 95.50 99 GLU A C 1
ATOM 797 O O . GLU A 1 99 ? 4.018 -1.477 -15.493 1.00 95.50 99 GLU A O 1
ATOM 802 N N . LYS A 1 100 ? 5.161 -3.141 -16.467 1.00 96.44 100 LYS A N 1
ATOM 803 C CA . LYS A 1 100 ? 4.359 -4.201 -15.839 1.00 96.44 100 LYS A CA 1
ATOM 804 C C . LYS A 1 100 ? 4.492 -4.199 -14.319 1.00 96.44 100 LYS A C 1
ATOM 806 O O . LYS A 1 100 ? 3.500 -4.410 -13.629 1.00 96.44 100 LYS A O 1
ATOM 811 N N . LEU A 1 101 ? 5.699 -3.975 -13.797 1.00 95.06 101 LEU A N 1
ATOM 812 C CA . LEU A 1 101 ? 5.933 -3.902 -12.354 1.00 95.06 101 LEU A CA 1
ATOM 813 C C . LEU A 1 101 ? 5.209 -2.715 -11.717 1.00 95.06 101 LEU A C 1
ATOM 815 O O . LEU A 1 101 ? 4.657 -2.884 -10.635 1.00 95.06 101 LEU A O 1
ATOM 819 N N . VAL A 1 102 ? 5.174 -1.559 -12.385 1.00 94.56 102 VAL A N 1
ATOM 820 C CA . VAL A 1 102 ? 4.396 -0.393 -11.940 1.00 94.56 102 VAL A CA 1
ATOM 821 C C . VAL A 1 102 ? 2.905 -0.724 -11.893 1.00 94.56 102 VAL A C 1
ATOM 823 O O . VAL A 1 102 ? 2.280 -0.525 -10.863 1.00 94.56 102 VAL A O 1
ATOM 826 N N . VAL A 1 103 ? 2.349 -1.340 -12.941 1.00 94.69 103 VAL A N 1
ATOM 827 C CA . VAL A 1 103 ? 0.925 -1.729 -12.949 1.00 94.69 103 VAL A CA 1
ATOM 828 C C . VAL A 1 103 ? 0.586 -2.687 -11.805 1.00 94.69 103 VAL A C 1
ATOM 830 O O . VAL A 1 103 ? -0.433 -2.531 -11.138 1.00 94.69 103 VAL A O 1
ATOM 833 N N . VAL A 1 104 ? 1.434 -3.688 -11.560 1.00 93.81 104 VAL A N 1
ATOM 834 C CA . VAL A 1 104 ? 1.242 -4.626 -10.443 1.00 93.81 104 VAL A CA 1
ATOM 835 C C . VAL A 1 104 ? 1.338 -3.901 -9.100 1.00 93.81 104 VAL A C 1
ATOM 837 O O . VAL A 1 104 ? 0.579 -4.198 -8.180 1.00 93.81 104 VAL A O 1
ATOM 840 N N . HIS A 1 105 ? 2.263 -2.952 -8.978 1.00 93.12 105 HIS A N 1
ATOM 841 C CA . HIS A 1 105 ? 2.432 -2.142 -7.779 1.00 93.12 105 HIS A CA 1
ATOM 842 C C . HIS A 1 105 ? 1.189 -1.295 -7.477 1.00 93.12 105 HIS A C 1
ATOM 844 O O . HIS A 1 105 ? 0.673 -1.374 -6.360 1.00 93.12 105 HIS A O 1
ATOM 850 N N . ASP A 1 106 ? 0.652 -0.601 -8.483 1.00 92.00 106 ASP A N 1
ATOM 851 C CA . ASP A 1 106 ? -0.580 0.184 -8.369 1.00 92.00 106 ASP A CA 1
ATOM 852 C C . ASP A 1 106 ? -1.762 -0.703 -7.943 1.00 92.00 106 ASP A C 1
ATOM 854 O O . ASP A 1 106 ? -2.497 -0.372 -7.013 1.00 92.00 106 ASP A O 1
ATOM 858 N N . GLN A 1 107 ? -1.890 -1.899 -8.530 1.00 94.00 107 GLN A N 1
ATOM 859 C CA . GLN A 1 107 ? -2.922 -2.867 -8.136 1.00 94.00 107 GLN A CA 1
ATOM 860 C C . GLN A 1 107 ? -2.806 -3.293 -6.666 1.00 94.00 107 GLN A C 1
ATOM 862 O O . GLN A 1 107 ? -3.816 -3.382 -5.966 1.00 94.00 107 GLN A O 1
ATOM 867 N N . TYR A 1 108 ? -1.592 -3.556 -6.171 1.00 91.38 108 TYR A N 1
ATOM 868 C CA . TYR A 1 108 ? -1.389 -3.877 -4.755 1.00 91.38 108 TYR A CA 1
ATOM 869 C C . TYR A 1 108 ? -1.760 -2.706 -3.845 1.00 91.38 108 TYR A C 1
ATOM 871 O O . TYR A 1 108 ? -2.361 -2.917 -2.788 1.00 91.38 108 TYR A O 1
ATOM 879 N N . PHE A 1 109 ? -1.422 -1.481 -4.247 1.00 91.94 109 PHE A N 1
ATOM 880 C CA . PHE A 1 109 ? -1.774 -0.282 -3.497 1.00 91.94 109 PHE A CA 1
ATOM 881 C C . PHE A 1 109 ? -3.295 -0.074 -3.424 1.00 91.94 109 PHE A C 1
ATOM 883 O O . PHE A 1 109 ? -3.827 0.225 -2.349 1.00 91.94 109 PHE A O 1
ATOM 890 N N . ASP A 1 110 ? -4.006 -0.306 -4.526 1.00 92.50 110 ASP A N 1
ATOM 891 C CA . ASP A 1 110 ? -5.468 -0.234 -4.585 1.00 92.50 110 ASP A CA 1
ATOM 892 C C . ASP A 1 110 ? -6.129 -1.277 -3.680 1.00 92.50 110 ASP A C 1
ATOM 894 O O . ASP A 1 110 ? -7.047 -0.959 -2.921 1.00 92.50 110 ASP A O 1
ATOM 898 N N . ILE A 1 111 ? -5.646 -2.524 -3.716 1.00 92.94 111 ILE A N 1
ATOM 899 C CA . ILE A 1 111 ? -6.154 -3.603 -2.857 1.00 92.94 111 ILE A CA 1
ATOM 900 C C . ILE A 1 111 ? -5.959 -3.243 -1.383 1.00 92.94 111 ILE A C 1
ATOM 902 O O . ILE A 1 111 ? -6.905 -3.332 -0.601 1.00 92.94 111 ILE A O 1
ATOM 906 N N . LEU A 1 112 ? -4.766 -2.780 -0.998 1.00 92.50 112 LEU A N 1
ATOM 907 C CA . LEU A 1 112 ? -4.509 -2.357 0.380 1.00 92.50 112 LEU A CA 1
ATOM 908 C C . LEU A 1 112 ? -5.365 -1.168 0.800 1.00 92.50 112 LEU A C 1
ATOM 910 O O . LEU A 1 112 ? -5.758 -1.086 1.960 1.00 92.50 112 LEU A O 1
ATOM 914 N N . SER A 1 113 ? -5.665 -0.256 -0.122 1.00 92.25 113 SER A N 1
ATOM 915 C CA . SER A 1 113 ? -6.547 0.876 0.155 1.00 92.25 113 SER A CA 1
ATOM 916 C C . SER A 1 113 ? -7.969 0.432 0.464 1.00 92.25 113 SER A C 1
ATOM 918 O O . SER A 1 113 ? -8.527 0.890 1.457 1.00 92.25 113 SER A O 1
ATOM 920 N N . LYS A 1 114 ? -8.505 -0.523 -0.301 1.00 93.88 114 LYS A N 1
ATOM 921 C CA . LYS A 1 114 ? -9.817 -1.123 -0.022 1.00 93.88 114 LYS A CA 1
ATOM 922 C C . LYS A 1 114 ? -9.828 -1.875 1.308 1.00 93.88 114 LYS A C 1
ATOM 924 O O . LYS A 1 114 ? -10.744 -1.704 2.103 1.00 93.88 114 LYS A O 1
ATOM 929 N N . CYS A 1 115 ? -8.786 -2.660 1.595 1.00 90.88 115 CYS A N 1
ATOM 930 C CA . CYS A 1 115 ? -8.679 -3.356 2.878 1.00 90.88 115 CYS A CA 1
ATOM 931 C C . CYS A 1 115 ? -8.622 -2.385 4.066 1.00 90.88 115 CYS A C 1
ATOM 933 O O . CYS A 1 115 ? -9.217 -2.659 5.105 1.00 90.88 115 CYS A O 1
ATOM 935 N N . GLU A 1 116 ? -7.911 -1.263 3.934 1.00 93.25 116 GLU A N 1
ATOM 936 C CA . GLU A 1 116 ? -7.857 -0.237 4.977 1.00 93.25 116 GLU A CA 1
ATOM 937 C C . GLU A 1 116 ? -9.233 0.390 5.227 1.00 93.25 116 GLU A C 1
ATOM 939 O O . GLU A 1 116 ? -9.623 0.558 6.381 1.00 93.25 116 GLU A O 1
ATOM 944 N N . GLU A 1 117 ? -9.966 0.714 4.161 1.00 94.00 117 GLU A N 1
ATOM 945 C CA . GLU A 1 117 ? -11.316 1.274 4.235 1.00 94.00 117 GLU A CA 1
ATOM 946 C C . GLU A 1 117 ? -12.272 0.321 4.965 1.00 94.00 117 GLU A C 1
ATOM 948 O O . GLU A 1 117 ? -12.849 0.696 5.986 1.00 94.00 117 GLU A O 1
ATOM 953 N N . GLU A 1 118 ? -12.332 -0.948 4.548 1.00 94.38 118 GLU A N 1
ATOM 954 C CA . GLU A 1 118 ? -13.156 -1.967 5.211 1.00 94.38 118 GLU A CA 1
ATOM 955 C C . GLU A 1 118 ? -12.779 -2.169 6.687 1.00 94.38 118 GLU A C 1
ATOM 957 O O . GLU A 1 118 ? -13.640 -2.376 7.549 1.00 94.38 118 GLU A O 1
ATOM 962 N N . LEU A 1 119 ? -11.481 -2.154 7.004 1.00 92.75 119 LEU A N 1
ATOM 963 C CA . LEU A 1 119 ? -11.014 -2.275 8.383 1.00 92.75 119 LEU A CA 1
ATOM 964 C C . LEU A 1 119 ? -11.402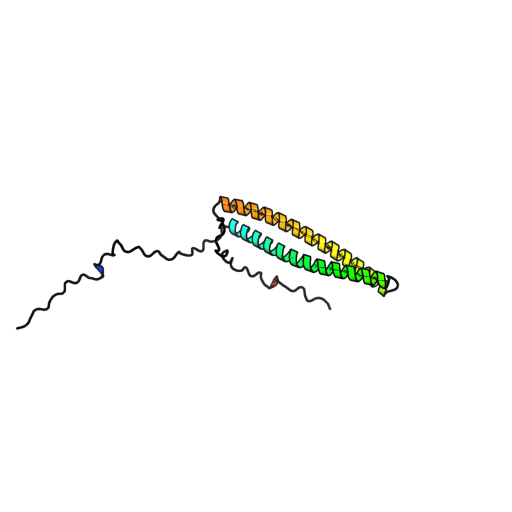 -1.052 9.217 1.00 92.75 119 LEU A C 1
ATOM 966 O O . LEU A 1 119 ? -11.723 -1.209 10.395 1.00 92.75 119 LEU A O 1
ATOM 970 N N . ARG A 1 120 ? -11.397 0.146 8.626 1.00 92.88 120 ARG A N 1
ATOM 971 C CA . ARG A 1 120 ? -11.775 1.391 9.299 1.00 92.88 120 ARG A CA 1
ATOM 972 C C . ARG A 1 120 ? -13.269 1.423 9.605 1.00 92.88 120 ARG A C 1
ATOM 974 O O . ARG A 1 120 ? -13.637 1.733 10.735 1.00 92.88 120 ARG A O 1
ATOM 981 N N . GLU A 1 121 ? -14.113 1.010 8.662 1.00 94.19 121 GLU A N 1
ATOM 982 C CA . GLU A 1 121 ? -15.556 0.856 8.893 1.00 94.19 121 GLU A CA 1
ATOM 983 C C . GLU A 1 121 ? -15.845 -0.149 10.017 1.00 94.19 121 GLU A C 1
ATOM 985 O O . GLU A 1 121 ? -16.633 0.120 10.930 1.00 94.19 121 GLU A O 1
ATOM 990 N N . LYS A 1 122 ? -15.158 -1.302 10.004 1.00 92.25 122 LYS A N 1
ATOM 991 C CA . LYS A 1 122 ? -15.263 -2.311 11.069 1.00 92.25 122 LYS A CA 1
ATOM 992 C C . LYS A 1 122 ? -14.794 -1.766 12.415 1.00 92.25 122 LYS A C 1
ATOM 994 O O . LYS A 1 122 ? -15.449 -2.025 13.424 1.00 92.25 122 LYS A O 1
ATOM 999 N N . GLN A 1 123 ? -13.691 -1.016 12.444 1.00 92.19 123 GLN A N 1
ATOM 1000 C CA . GLN A 1 123 ? -13.203 -0.375 13.662 1.00 92.19 123 GLN A CA 1
ATOM 1001 C C . GLN A 1 123 ? -14.256 0.583 14.222 1.00 92.19 123 GLN A C 1
ATOM 1003 O O . GLN A 1 123 ? -14.573 0.490 15.404 1.00 92.19 123 GLN A O 1
ATOM 1008 N N . GLU A 1 124 ? -14.823 1.459 13.393 1.00 91.62 124 GLU A N 1
ATOM 1009 C CA . GLU A 1 124 ? -15.811 2.450 13.826 1.00 91.62 124 GLU A CA 1
ATOM 1010 C C . GLU A 1 124 ? -17.088 1.782 14.366 1.00 91.62 124 GLU A C 1
ATOM 1012 O O . GLU A 1 124 ? -17.615 2.168 15.414 1.00 91.62 124 GLU A O 1
ATOM 1017 N N . ALA A 1 125 ? -17.575 0.734 13.694 1.00 91.38 125 ALA A N 1
ATOM 1018 C CA . ALA A 1 125 ? -18.732 -0.035 14.146 1.00 91.38 125 ALA A CA 1
ATOM 1019 C C . ALA A 1 125 ? -18.476 -0.742 15.493 1.00 91.38 125 ALA A C 1
ATOM 1021 O O . ALA A 1 125 ? -19.335 -0.736 16.386 1.00 91.38 125 ALA A O 1
ATOM 1022 N N . LEU A 1 126 ? -17.287 -1.328 15.666 1.00 89.06 126 LEU A N 1
ATOM 1023 C CA . LEU A 1 126 ? -16.877 -1.958 16.923 1.00 89.06 126 LEU A CA 1
ATOM 1024 C C . LEU A 1 126 ? -16.711 -0.934 18.037 1.00 89.06 126 LEU A C 1
ATOM 1026 O O . LEU A 1 126 ? -17.176 -1.174 19.146 1.00 89.06 126 LEU A O 1
ATOM 1030 N N . GLU A 1 127 ? -16.104 0.210 17.743 1.00 88.75 127 GLU A N 1
ATOM 1031 C CA . GLU A 1 127 ? -15.916 1.294 18.697 1.00 88.75 127 GLU A CA 1
ATOM 1032 C C . GLU A 1 127 ? -17.265 1.799 19.219 1.00 88.75 127 GLU A C 1
ATOM 1034 O O . GLU A 1 127 ? -17.464 1.869 20.431 1.00 88.75 127 GLU A O 1
ATOM 1039 N N . LYS A 1 128 ? -18.240 2.044 18.331 1.00 89.31 128 LYS A N 1
ATOM 1040 C CA . LYS A 1 128 ? -19.618 2.404 18.715 1.00 89.31 128 LYS A CA 1
ATOM 1041 C C . LYS A 1 128 ? -20.259 1.342 19.608 1.00 89.31 128 LYS A C 1
ATOM 1043 O O . LYS A 1 128 ? -20.863 1.667 20.631 1.00 89.31 128 LYS A O 1
ATOM 1048 N N . THR A 1 129 ? -20.098 0.067 19.255 1.00 88.31 129 THR A N 1
ATOM 1049 C CA . THR A 1 129 ? -20.648 -1.053 20.034 1.00 88.31 129 THR A CA 1
ATOM 1050 C C . THR A 1 129 ? -20.003 -1.136 21.416 1.00 88.31 129 THR A C 1
ATOM 1052 O O . THR A 1 129 ? -20.700 -1.273 22.420 1.00 88.31 129 THR A O 1
ATOM 1055 N N . LEU A 1 130 ? -18.682 -1.007 21.498 1.00 85.38 130 LEU A N 1
ATOM 1056 C CA . LEU A 1 130 ? -17.935 -1.056 22.751 1.00 85.38 130 LEU A CA 1
ATOM 1057 C C . LEU A 1 130 ? -18.255 0.138 23.655 1.00 85.38 130 LEU A C 1
ATOM 1059 O O . LEU A 1 130 ? -18.467 -0.062 24.850 1.00 85.38 130 LEU A O 1
ATOM 1063 N N . LYS A 1 131 ? -18.397 1.340 23.085 1.00 85.50 131 LYS A N 1
ATOM 1064 C CA . LYS A 1 131 ? -18.867 2.540 23.794 1.00 85.50 131 LYS A CA 1
ATOM 1065 C C . LYS A 1 131 ? -20.271 2.348 24.362 1.00 85.50 131 LYS A C 1
ATOM 1067 O O . LYS A 1 131 ? -20.482 2.573 25.548 1.00 85.50 131 LYS A O 1
ATOM 1072 N N . SER A 1 132 ? -21.215 1.842 23.561 1.00 84.75 132 SER A N 1
ATOM 1073 C CA . SER A 1 132 ? -22.591 1.577 24.024 1.00 84.75 132 SER A CA 1
ATOM 1074 C C . SER A 1 132 ? -22.673 0.546 25.156 1.00 84.75 132 SER A C 1
ATOM 1076 O O . SER A 1 132 ? -23.604 0.574 25.955 1.00 84.75 132 SER A O 1
ATOM 1078 N N . ARG A 1 133 ? -21.684 -0.352 25.243 1.00 80.56 133 ARG A N 1
ATOM 1079 C CA . ARG A 1 133 ? -21.569 -1.381 26.284 1.00 80.56 133 ARG A CA 1
ATOM 1080 C C . ARG A 1 133 ? -20.730 -0.932 27.485 1.00 80.56 133 ARG A C 1
ATOM 1082 O O . ARG A 1 133 ? -20.529 -1.730 28.393 1.00 80.56 133 ARG A O 1
ATOM 1089 N N . GLY A 1 134 ? -20.214 0.301 27.482 1.00 78.12 134 GLY A N 1
ATOM 1090 C CA . GLY A 1 134 ? -19.328 0.818 28.530 1.00 78.12 134 GLY A CA 1
ATOM 1091 C C . GLY A 1 134 ? -17.971 0.108 28.609 1.00 78.12 134 GLY A C 1
ATOM 1092 O O . GLY A 1 134 ? -17.305 0.179 29.634 1.00 78.12 134 GLY A O 1
ATOM 1093 N N . LEU A 1 135 ? -17.567 -0.599 27.548 1.00 75.44 135 LEU A N 1
ATOM 1094 C CA . LEU A 1 135 ? -16.323 -1.378 27.486 1.00 75.44 135 LEU A CA 1
ATOM 1095 C C . LEU A 1 135 ? -15.126 -0.557 26.989 1.00 75.44 135 LEU A C 1
ATOM 1097 O O . LEU A 1 135 ? -13.986 -1.003 27.102 1.00 75.44 135 LEU A O 1
ATOM 1101 N N . ILE A 1 136 ? -15.382 0.621 26.419 1.00 68.50 136 ILE A N 1
ATOM 1102 C CA . ILE A 1 136 ? -14.383 1.640 26.090 1.00 68.50 136 ILE A CA 1
ATOM 1103 C C . ILE A 1 136 ? -14.966 2.983 26.524 1.00 68.50 136 ILE A C 1
ATOM 1105 O O . ILE A 1 136 ? -16.106 3.301 26.183 1.00 68.50 136 ILE A O 1
ATOM 1109 N N . VAL A 1 137 ? -14.187 3.763 27.269 1.00 57.56 137 VAL A N 1
ATOM 1110 C CA . VAL A 1 137 ? -14.527 5.138 27.643 1.00 57.56 137 VAL A CA 1
ATOM 1111 C C . VAL A 1 137 ? -13.769 6.070 26.704 1.00 57.56 137 VAL A C 1
ATOM 1113 O O . VAL A 1 137 ? -12.570 5.887 26.494 1.00 57.56 137 VAL A O 1
ATOM 1116 N N . ASP A 1 138 ? -14.453 7.068 26.140 1.00 50.03 138 ASP A N 1
ATOM 1117 C CA . ASP A 1 138 ? -13.772 8.194 25.507 1.00 50.03 138 ASP A CA 1
ATOM 1118 C C . ASP A 1 138 ? -12.987 8.928 26.595 1.00 50.03 138 ASP A C 1
ATOM 1120 O O . ASP A 1 138 ? -13.529 9.759 27.325 1.00 50.03 138 ASP A O 1
ATOM 1124 N N . HIS A 1 139 ? -11.699 8.619 26.735 1.00 45.25 139 HIS A N 1
ATOM 1125 C CA . HIS A 1 139 ? -10.779 9.516 27.416 1.00 45.25 139 HIS A CA 1
ATOM 1126 C C . HIS A 1 139 ? -10.621 10.749 26.528 1.00 45.25 139 HIS A C 1
ATOM 1128 O O . HIS A 1 139 ? -9.673 10.871 25.755 1.00 45.25 139 HIS A O 1
ATOM 1134 N N . GLY A 1 140 ? -11.594 11.659 26.602 1.00 37.59 140 GLY A N 1
ATOM 1135 C CA . GLY A 1 140 ? -11.457 13.001 26.065 1.00 37.59 140 GLY A CA 1
ATOM 1136 C C . GLY A 1 140 ? -10.195 13.615 26.657 1.00 37.59 140 GLY A C 1
ATOM 1137 O O . GLY A 1 140 ? -10.154 13.881 27.851 1.00 37.59 140 GLY A O 1
ATOM 1138 N N . ALA A 1 141 ? -9.158 13.770 25.832 1.00 35.56 141 ALA A N 1
ATOM 1139 C CA . ALA A 1 141 ? -7.941 14.516 26.143 1.00 35.56 141 ALA A CA 1
ATOM 1140 C C . ALA A 1 141 ? -7.336 14.261 27.545 1.00 35.56 141 ALA A C 1
ATOM 1142 O O . ALA A 1 141 ? -6.862 15.196 28.189 1.00 35.56 141 ALA A O 1
ATOM 1143 N N . SER A 1 142 ? -7.325 13.014 28.029 1.00 36.34 142 SER A N 1
ATOM 1144 C CA . SER A 1 142 ? -6.487 12.651 29.177 1.00 36.34 142 SER A CA 1
ATOM 1145 C C . SER A 1 142 ? -5.115 12.255 28.644 1.00 36.34 142 SER A C 1
ATOM 1147 O O . SER A 1 142 ? -5.007 11.341 27.830 1.00 36.34 142 SER A O 1
ATOM 1149 N N . ASN A 1 143 ? -4.061 12.935 29.099 1.00 38.56 143 ASN A N 1
ATOM 1150 C CA . ASN A 1 143 ? -2.647 12.637 28.817 1.00 38.56 143 ASN A CA 1
ATOM 1151 C C . ASN A 1 143 ? -2.175 11.279 29.385 1.00 38.56 143 ASN A C 1
ATOM 1153 O O . ASN A 1 143 ? -0.976 11.039 29.546 1.00 38.56 143 ASN A O 1
ATOM 1157 N N . GLU A 1 144 ? -3.097 10.381 29.708 1.00 36.69 144 GLU A N 1
ATOM 1158 C CA . GLU A 1 144 ? -2.786 9.027 30.116 1.00 36.69 144 GLU A CA 1
ATOM 1159 C C . GLU A 1 144 ? -2.465 8.230 28.861 1.00 36.69 144 GLU A C 1
ATOM 1161 O O . GLU A 1 144 ? -3.310 7.988 27.996 1.00 36.69 144 GLU A O 1
ATOM 1166 N N . LYS A 1 145 ? -1.176 7.893 28.739 1.00 35.66 145 LYS A N 1
ATOM 1167 C CA . LYS A 1 145 ? -0.661 7.011 27.697 1.00 35.66 145 LYS A CA 1
ATOM 1168 C C . LYS A 1 145 ? -1.628 5.834 27.553 1.00 35.66 145 LYS A C 1
ATOM 1170 O O . LYS A 1 145 ? -1.950 5.228 28.578 1.00 35.66 145 LYS A O 1
ATOM 1175 N N . PRO A 1 146 ? -2.070 5.489 26.327 1.00 42.03 146 PRO A N 1
ATOM 1176 C CA . PRO A 1 146 ? -2.806 4.252 26.129 1.00 42.03 146 PRO A CA 1
ATOM 1177 C C . PRO A 1 146 ? -1.994 3.148 26.797 1.00 42.03 146 PRO A C 1
ATOM 1179 O O . PRO A 1 146 ? -0.790 3.061 26.532 1.00 42.03 146 PRO A O 1
ATOM 1182 N N . GLN A 1 147 ? -2.629 2.396 27.709 1.00 40.53 147 GLN A N 1
ATOM 1183 C CA . GLN A 1 147 ? -2.019 1.230 28.339 1.00 40.53 147 GLN A CA 1
ATOM 1184 C C . GLN A 1 147 ? -1.268 0.492 27.248 1.00 40.53 147 GLN A C 1
ATOM 1186 O O . GLN A 1 147 ? -1.843 0.163 26.206 1.00 40.53 147 GLN A O 1
ATOM 1191 N N . GLU A 1 148 ? 0.039 0.376 27.457 1.00 38.41 148 GLU A N 1
ATOM 1192 C CA . GLU A 1 148 ? 0.960 -0.265 26.546 1.00 38.41 148 GLU A CA 1
ATOM 1193 C C . GLU A 1 148 ? 0.409 -1.674 26.345 1.00 38.41 148 GLU A C 1
ATOM 1195 O O . GLU A 1 148 ? 0.541 -2.535 27.214 1.00 38.41 148 GLU A O 1
ATOM 1200 N N . VAL A 1 149 ? -0.339 -1.873 25.252 1.00 41.81 149 VAL A N 1
ATOM 1201 C CA . VAL A 1 149 ? -0.860 -3.178 24.867 1.00 41.81 149 VAL A CA 1
ATOM 1202 C C . VAL A 1 149 ? 0.393 -4.006 24.748 1.00 41.81 149 VAL A C 1
ATOM 1204 O O . VAL A 1 149 ? 1.176 -3.754 23.827 1.00 41.81 149 VAL A O 1
ATOM 1207 N N . ARG A 1 150 ? 0.618 -4.873 25.752 1.00 38.69 150 ARG A N 1
ATOM 1208 C CA . ARG A 1 150 ? 1.807 -5.714 25.900 1.00 38.69 150 ARG A CA 1
ATOM 1209 C C . ARG A 1 150 ? 2.259 -6.067 24.512 1.00 38.69 150 ARG A C 1
ATOM 1211 O O . ARG A 1 150 ? 1.489 -6.697 23.789 1.00 38.69 150 ARG A O 1
ATOM 1218 N N . ALA A 1 151 ? 3.429 -5.547 24.151 1.00 39.28 151 ALA A N 1
ATOM 1219 C CA . ALA A 1 151 ? 4.004 -5.678 22.837 1.00 39.28 151 ALA A CA 1
ATOM 1220 C C . ALA A 1 151 ? 3.808 -7.121 22.380 1.00 39.28 151 ALA A C 1
ATOM 1222 O O . ALA A 1 151 ? 4.537 -8.020 22.807 1.00 39.28 151 ALA A O 1
ATOM 1223 N N . TRP A 1 152 ? 2.811 -7.341 21.523 1.00 41.22 152 TRP A N 1
ATOM 1224 C CA . TRP A 1 152 ? 2.777 -8.514 20.683 1.00 41.22 152 TRP A CA 1
ATOM 1225 C C . TRP A 1 152 ? 3.928 -8.256 19.732 1.00 41.22 152 TRP A C 1
ATOM 1227 O O . TRP A 1 152 ? 3.784 -7.619 18.688 1.00 41.22 152 TRP A O 1
ATOM 1237 N N . ARG A 1 153 ? 5.126 -8.631 20.195 1.00 41.84 153 ARG A N 1
ATOM 1238 C CA . ARG A 1 153 ? 6.263 -8.858 19.332 1.00 41.84 153 ARG A CA 1
ATOM 1239 C C . ARG A 1 153 ? 5.729 -9.847 18.318 1.00 41.84 153 ARG A C 1
ATOM 1241 O O . ARG A 1 153 ? 5.525 -11.014 18.638 1.00 41.84 153 ARG A O 1
ATOM 1248 N N . LEU A 1 154 ? 5.406 -9.334 17.135 1.00 40.88 154 LEU A N 1
ATOM 1249 C CA . LEU A 1 154 ? 5.313 -10.168 15.958 1.00 40.88 154 LEU A CA 1
ATOM 1250 C C . LEU A 1 154 ? 6.574 -11.020 15.971 1.00 40.88 154 LEU A C 1
ATOM 1252 O O . LEU A 1 154 ? 7.673 -10.492 16.174 1.00 40.88 154 LEU A O 1
ATOM 1256 N N . ASP A 1 155 ? 6.373 -12.325 15.859 1.00 34.94 155 ASP A N 1
ATOM 1257 C CA . ASP A 1 155 ? 7.450 -13.292 15.792 1.00 34.94 155 ASP A CA 1
ATOM 1258 C C . ASP A 1 155 ? 8.465 -12.777 14.755 1.00 34.94 155 ASP A C 1
ATOM 1260 O O . ASP A 1 155 ? 8.069 -12.508 13.612 1.00 34.94 155 ASP A O 1
ATOM 1264 N N . PRO A 1 156 ? 9.739 -12.537 15.117 1.00 43.94 156 PRO A N 1
ATOM 1265 C CA . PRO A 1 156 ? 10.720 -11.976 14.190 1.00 43.94 156 PRO A CA 1
ATOM 1266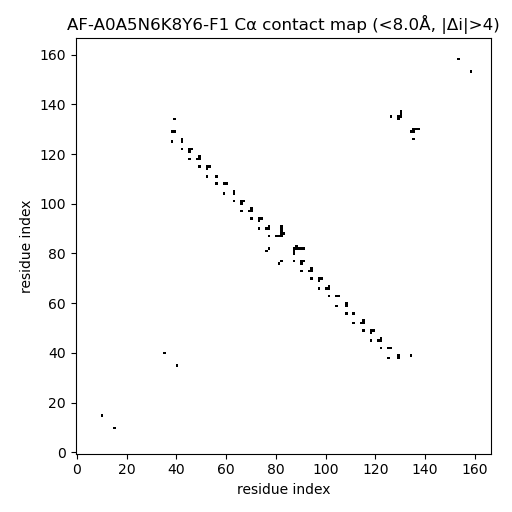 C C . PRO A 1 156 ? 10.910 -12.847 12.939 1.00 43.94 156 PRO A C 1
ATOM 1268 O O . PRO A 1 156 ? 11.356 -12.340 11.919 1.00 43.94 156 PRO A O 1
ATOM 1271 N N . ALA A 1 157 ? 10.474 -14.111 12.965 1.00 47.12 157 ALA A N 1
ATOM 1272 C CA . ALA A 1 157 ? 10.405 -14.987 11.796 1.00 47.12 157 ALA A CA 1
ATOM 1273 C C . ALA A 1 157 ? 9.454 -14.495 10.679 1.00 47.12 157 ALA A C 1
ATOM 1275 O O . ALA A 1 157 ? 9.577 -14.930 9.537 1.00 47.12 157 ALA A O 1
ATOM 1276 N N . VAL A 1 158 ? 8.512 -13.591 10.979 1.00 47.81 158 VAL A N 1
ATOM 1277 C CA . VAL A 1 158 ? 7.607 -12.973 9.988 1.00 47.81 158 VAL A CA 1
ATOM 1278 C C . VAL A 1 158 ? 8.167 -11.635 9.473 1.00 47.81 158 VAL A C 1
ATOM 1280 O O . VAL A 1 158 ? 7.720 -11.119 8.449 1.00 47.81 158 VAL A O 1
ATOM 1283 N N . VAL A 1 159 ? 9.178 -11.075 10.151 1.00 45.62 159 VAL A N 1
ATOM 1284 C CA . VAL A 1 159 ? 9.805 -9.778 9.851 1.00 45.62 159 VAL A CA 1
ATOM 1285 C C . VAL A 1 159 ? 11.246 -9.999 9.366 1.00 45.62 159 VAL A C 1
ATOM 1287 O O . VAL A 1 159 ? 12.204 -9.575 9.998 1.00 45.62 159 VAL A O 1
ATOM 1290 N N . GLU A 1 160 ? 11.334 -10.615 8.185 1.00 37.62 160 GLU A N 1
ATOM 1291 C CA . GLU A 1 160 ? 12.472 -10.639 7.244 1.00 37.62 160 GLU A CA 1
ATOM 1292 C C . GLU A 1 160 ? 13.655 -11.620 7.465 1.00 37.62 160 GLU A C 1
ATOM 1294 O O . GLU A 1 160 ? 13.977 -11.953 8.602 1.00 37.62 160 GLU A O 1
ATOM 1299 N N . PRO A 1 161 ? 14.333 -12.072 6.370 1.00 45.47 161 PRO A N 1
ATOM 1300 C CA . PRO A 1 161 ? 14.256 -11.522 5.011 1.00 45.47 161 PRO A CA 1
ATOM 1301 C C . PRO A 1 161 ? 13.967 -12.541 3.887 1.00 45.47 161 PRO A C 1
ATOM 1303 O O . PRO A 1 161 ? 14.589 -13.592 3.774 1.00 45.47 161 PRO A O 1
ATOM 1306 N N . VAL A 1 162 ? 13.127 -12.139 2.925 1.00 41.81 162 VAL A N 1
ATOM 1307 C CA . VAL A 1 162 ? 13.303 -12.563 1.522 1.00 41.81 162 VAL A CA 1
ATOM 1308 C C . VAL A 1 162 ? 14.440 -11.712 0.950 1.00 41.81 162 VAL A C 1
ATOM 1310 O O . VAL A 1 162 ? 14.238 -10.805 0.149 1.00 41.81 162 VAL A O 1
ATOM 1313 N N . ALA A 1 163 ? 15.645 -11.961 1.449 1.00 43.94 163 ALA A N 1
ATOM 1314 C CA . ALA A 1 163 ? 16.898 -11.441 0.927 1.00 43.94 163 ALA A CA 1
ATOM 1315 C C . ALA A 1 163 ? 17.907 -12.585 0.956 1.00 43.94 163 ALA A C 1
ATOM 1317 O O . ALA A 1 163 ? 18.837 -12.565 1.739 1.00 43.94 163 ALA A O 1
ATOM 1318 N N . GLU A 1 164 ? 17.655 -13.613 0.148 1.00 42.09 164 GLU A N 1
ATOM 1319 C CA . GLU A 1 164 ? 18.654 -14.593 -0.288 1.00 42.09 164 GLU A CA 1
ATOM 1320 C C . GLU A 1 164 ? 18.007 -15.483 -1.356 1.00 42.09 164 GLU A C 1
ATOM 1322 O O . GLU A 1 164 ? 17.530 -16.580 -1.088 1.00 42.09 164 GLU A O 1
ATOM 1327 N N . ASN A 1 165 ? 17.905 -14.968 -2.586 1.00 39.94 165 ASN A N 1
ATOM 1328 C CA . ASN A 1 165 ? 17.970 -15.830 -3.768 1.00 39.94 165 ASN A CA 1
ATOM 1329 C C . ASN A 1 165 ? 18.278 -15.015 -5.030 1.00 39.94 165 ASN A C 1
ATOM 1331 O O . ASN A 1 165 ? 17.416 -14.741 -5.862 1.00 39.94 165 ASN A O 1
ATOM 1335 N N . THR A 1 166 ? 19.540 -14.626 -5.164 1.00 35.88 166 THR A N 1
ATOM 1336 C CA . THR A 1 166 ? 20.166 -14.436 -6.475 1.00 35.88 166 THR A CA 1
ATOM 1337 C C . THR A 1 166 ? 21.523 -15.114 -6.406 1.00 35.88 166 THR A C 1
ATOM 1339 O O . THR A 1 166 ? 22.465 -14.556 -5.841 1.00 35.88 166 THR A O 1
ATOM 1342 N N . GLY A 1 167 ? 21.561 -16.353 -6.897 1.00 37.78 167 GLY A N 1
ATOM 1343 C CA . GLY A 1 167 ? 22.775 -16.919 -7.480 1.00 37.78 167 GLY A CA 1
ATOM 1344 C C . GLY A 1 167 ? 23.037 -16.348 -8.868 1.00 37.78 167 GLY A C 1
ATOM 1345 O O . GLY A 1 167 ? 22.166 -15.604 -9.381 1.00 37.78 167 GLY A O 1
#